Protein AF-A0A7S0J7N2-F1 (afdb_monomer_lite)

Radius of gyration: 26.11 Å; chains: 1; bounding box: 29×65×48 Å

Sequence (100 aa):
RALFFTGANDFVIPSSMSEAAAAKFASSTLVRSSSAGHFLPYPSDAAYHKVLAFFGPNDQSPALPPSPASPPSAALPLPLAPSGGDGNGEGEGSGEGEGS

Organism: NCBI:txid127549

Foldseek 3Di:
DEEQEEECAAPPQHPVNSVVVQVVDPDYDYFYWPHDYPDDDDPVTPSNVVVVVVVPPPPCPPDPDPDPDDPPPPDPPDPDDDDDDDDDDDDDDDDDDDDD

pLDDT: mean 82.63, std 14.34, range [53.81, 97.44]

Structure (mmCIF, N/CA/C/O backbone):
data_AF-A0A7S0J7N2-F1
#
_entry.id   AF-A0A7S0J7N2-F1
#
loop_
_atom_site.group_PDB
_atom_site.id
_atom_site.type_symbol
_atom_site.label_atom_id
_atom_site.label_alt_id
_atom_site.label_comp_id
_atom_site.label_asym_id
_atom_site.label_entity_id
_atom_site.label_seq_id
_atom_site.pdbx_PDB_ins_code
_atom_site.Cartn_x
_atom_site.Cartn_y
_atom_site.Cartn_z
_atom_site.occupancy
_atom_site.B_iso_or_equiv
_atom_site.auth_seq_id
_atom_site.auth_comp_id
_atom_site.auth_asym_id
_atom_site.auth_atom_id
_atom_site.pdbx_PDB_model_num
ATOM 1 N N . ARG A 1 1 ? -9.161 -2.026 10.316 1.00 83.06 1 ARG A N 1
ATOM 2 C CA . ARG A 1 1 ? -7.836 -2.350 9.737 1.00 83.06 1 ARG A CA 1
ATOM 3 C C . ARG A 1 1 ? -7.580 -1.453 8.541 1.00 83.06 1 ARG A C 1
ATOM 5 O O . ARG A 1 1 ? -8.534 -1.150 7.836 1.00 83.06 1 ARG A O 1
ATOM 12 N N . ALA A 1 2 ? -6.336 -1.061 8.305 1.00 92.00 2 ALA A N 1
ATOM 13 C CA . ALA A 1 2 ? -5.943 -0.294 7.127 1.00 92.00 2 ALA A CA 1
ATOM 14 C C . ALA A 1 2 ? -4.749 -0.960 6.436 1.00 92.00 2 ALA A C 1
ATOM 16 O O . ALA A 1 2 ? -3.862 -1.478 7.113 1.00 92.00 2 ALA A O 1
ATOM 17 N N . LEU A 1 3 ? -4.734 -0.957 5.106 1.00 94.62 3 LEU A N 1
ATOM 18 C CA . LEU A 1 3 ? -3.585 -1.392 4.319 1.00 94.62 3 LEU A CA 1
ATOM 19 C C . LEU A 1 3 ? -2.807 -0.159 3.880 1.00 94.62 3 LEU A C 1
ATOM 21 O O . LEU A 1 3 ? -3.374 0.742 3.268 1.00 94.62 3 LEU A O 1
ATOM 25 N N . PHE A 1 4 ? -1.511 -0.161 4.154 1.00 96.69 4 PHE A N 1
ATOM 26 C CA . PHE A 1 4 ? -0.569 0.813 3.629 1.00 96.69 4 PHE A CA 1
ATOM 27 C C . PHE A 1 4 ? 0.388 0.090 2.698 1.00 96.69 4 PHE A C 1
ATOM 29 O O . PHE A 1 4 ? 1.102 -0.819 3.117 1.00 96.69 4 PHE A O 1
ATOM 36 N N . PHE A 1 5 ? 0.379 0.480 1.430 1.00 96.94 5 PHE A N 1
ATOM 37 C CA . PHE A 1 5 ? 1.312 -0.015 0.431 1.00 96.94 5 PHE A CA 1
ATOM 38 C C . PHE A 1 5 ? 2.361 1.059 0.144 1.00 96.94 5 PHE A C 1
ATOM 40 O O . PHE A 1 5 ? 2.007 2.228 -0.004 1.00 96.94 5 PHE A O 1
ATOM 47 N N . THR A 1 6 ? 3.635 0.674 0.063 1.00 97.44 6 THR A N 1
ATOM 48 C CA . THR A 1 6 ? 4.716 1.583 -0.339 1.00 97.44 6 THR A CA 1
ATOM 49 C C . THR A 1 6 ? 5.583 0.961 -1.425 1.00 97.44 6 THR A C 1
ATOM 51 O O . THR A 1 6 ? 5.959 -0.212 -1.346 1.00 97.44 6 THR A O 1
ATOM 54 N N . GLY A 1 7 ? 5.906 1.760 -2.441 1.00 97.06 7 GLY A N 1
ATOM 55 C CA . GLY A 1 7 ? 6.895 1.431 -3.459 1.00 97.06 7 GLY A CA 1
ATOM 56 C C . GLY A 1 7 ? 8.241 2.081 -3.142 1.00 97.06 7 GLY A C 1
ATOM 57 O O . GLY A 1 7 ? 8.295 3.257 -2.786 1.00 97.06 7 GLY A O 1
ATOM 58 N N . ALA A 1 8 ? 9.341 1.338 -3.276 1.00 95.69 8 ALA A N 1
ATOM 59 C CA . ALA A 1 8 ? 10.691 1.881 -3.102 1.00 95.69 8 ALA A CA 1
ATOM 60 C C . ALA A 1 8 ? 11.049 2.941 -4.160 1.00 95.69 8 ALA A C 1
ATOM 62 O O . ALA A 1 8 ? 11.925 3.765 -3.918 1.00 95.69 8 ALA A O 1
ATOM 63 N N . ASN A 1 9 ? 10.352 2.935 -5.301 1.00 95.75 9 ASN A N 1
ATOM 64 C CA . ASN A 1 9 ? 10.546 3.875 -6.404 1.00 95.75 9 ASN A CA 1
ATOM 65 C C . ASN A 1 9 ? 9.416 4.925 -6.482 1.00 95.75 9 ASN A C 1
ATOM 67 O O . ASN A 1 9 ? 9.180 5.496 -7.548 1.00 95.75 9 ASN A O 1
ATOM 71 N N . ASP A 1 10 ? 8.643 5.125 -5.405 1.00 96.50 10 ASP A N 1
ATOM 72 C CA . ASP A 1 10 ? 7.621 6.178 -5.343 1.00 96.50 10 ASP A CA 1
ATOM 73 C C . ASP A 1 10 ? 8.265 7.526 -4.982 1.00 96.50 10 ASP A C 1
ATOM 75 O O . ASP A 1 10 ? 8.659 7.767 -3.839 1.00 96.50 10 ASP A O 1
ATOM 79 N N . PHE A 1 11 ? 8.368 8.406 -5.979 1.00 95.81 11 PHE A N 1
ATOM 80 C CA . PHE A 1 11 ? 8.895 9.765 -5.827 1.00 95.81 11 PHE A CA 1
ATOM 81 C C . PHE A 1 11 ? 7.809 10.816 -5.555 1.00 95.81 11 PHE A C 1
ATOM 83 O O . PHE A 1 11 ? 8.138 11.972 -5.302 1.00 95.81 11 PHE A O 1
ATOM 90 N N . VAL A 1 12 ? 6.529 10.437 -5.617 1.00 97.44 12 VAL A N 1
ATOM 91 C CA . VAL A 1 12 ? 5.393 11.326 -5.332 1.00 97.44 12 VAL A CA 1
ATOM 92 C C . VAL A 1 12 ? 5.029 11.228 -3.854 1.00 97.44 12 VAL A C 1
ATOM 94 O O . VAL A 1 12 ? 4.837 12.245 -3.190 1.00 97.44 12 VAL A O 1
ATOM 97 N N . ILE A 1 13 ? 4.975 10.004 -3.322 1.00 96.25 13 ILE A N 1
ATOM 98 C CA . ILE A 1 13 ? 4.698 9.726 -1.913 1.00 96.25 13 ILE A CA 1
ATOM 99 C C . ILE A 1 13 ? 5.814 8.835 -1.350 1.00 96.25 13 ILE A C 1
ATOM 101 O O . ILE A 1 13 ? 5.729 7.607 -1.416 1.00 96.25 13 ILE A O 1
ATOM 105 N N . PRO A 1 14 ? 6.867 9.425 -0.754 1.00 94.38 14 PRO A N 1
ATOM 106 C CA . PRO A 1 14 ? 7.942 8.648 -0.151 1.00 94.38 14 PRO A CA 1
ATOM 107 C C . PRO A 1 14 ? 7.438 7.684 0.930 1.00 94.38 14 PRO A C 1
ATOM 109 O O . PRO A 1 14 ? 6.515 7.999 1.687 1.00 94.38 14 PRO A O 1
ATOM 112 N N . SER A 1 15 ? 8.113 6.535 1.070 1.00 94.19 15 SER A N 1
ATOM 113 C CA . SER A 1 15 ? 7.744 5.489 2.043 1.00 94.19 15 SER A CA 1
ATOM 114 C C . SER A 1 15 ? 7.603 6.018 3.475 1.00 94.19 15 SER A C 1
ATOM 116 O O . SER A 1 15 ? 6.698 5.600 4.193 1.00 94.19 15 SER A O 1
ATOM 118 N N . SER A 1 16 ? 8.424 6.994 3.875 1.00 96.00 16 SER A N 1
ATOM 119 C CA . SER A 1 16 ? 8.346 7.624 5.197 1.00 96.00 16 SER A CA 1
ATOM 120 C C . SER A 1 16 ? 6.996 8.300 5.473 1.00 96.00 16 SER A C 1
ATOM 122 O O . SER A 1 16 ? 6.514 8.234 6.602 1.00 96.00 16 SER A O 1
ATOM 124 N N . MET A 1 17 ? 6.348 8.901 4.467 1.00 95.81 17 MET A N 1
ATOM 125 C CA . MET A 1 17 ? 5.031 9.528 4.641 1.00 95.81 17 MET A CA 1
ATOM 126 C C . MET A 1 17 ? 3.938 8.478 4.841 1.00 95.81 17 MET A C 1
ATOM 128 O O . MET A 1 17 ? 3.121 8.597 5.753 1.00 95.81 17 MET A O 1
ATOM 132 N N . SER A 1 18 ? 3.952 7.417 4.033 1.00 95.50 18 SER A N 1
ATOM 133 C CA . SER A 1 18 ? 3.006 6.305 4.162 1.00 95.50 18 SER A CA 1
ATOM 134 C C . SER A 1 18 ? 3.182 5.550 5.482 1.00 95.50 18 SER A C 1
ATOM 136 O O . SER A 1 18 ? 2.197 5.154 6.100 1.00 95.50 18 SER A O 1
ATOM 138 N N . GLU A 1 19 ? 4.418 5.396 5.962 1.00 94.81 19 GLU A N 1
ATOM 139 C CA . GLU A 1 19 ? 4.725 4.814 7.274 1.00 94.81 19 GLU A CA 1
ATOM 140 C C . GLU A 1 19 ? 4.230 5.697 8.427 1.00 94.81 19 GLU A C 1
ATOM 142 O O . GLU A 1 19 ? 3.592 5.199 9.359 1.00 94.81 19 GLU A O 1
ATOM 147 N N . ALA A 1 20 ? 4.443 7.014 8.343 1.00 96.12 20 ALA A N 1
ATOM 148 C CA . ALA A 1 20 ? 3.920 7.963 9.322 1.00 96.12 20 ALA A CA 1
ATOM 149 C C . ALA A 1 20 ? 2.381 7.966 9.358 1.00 96.12 20 ALA A C 1
ATOM 151 O O . ALA A 1 20 ? 1.787 8.062 10.435 1.00 96.12 20 ALA A O 1
ATOM 152 N N . ALA A 1 21 ? 1.731 7.815 8.200 1.00 94.88 21 ALA A N 1
ATOM 153 C CA . ALA A 1 21 ? 0.284 7.665 8.107 1.00 94.88 21 ALA A CA 1
ATOM 154 C C . ALA A 1 21 ? -0.190 6.333 8.711 1.00 94.88 21 ALA A C 1
ATOM 156 O O . ALA A 1 21 ? -1.143 6.322 9.490 1.00 94.88 21 ALA A O 1
ATOM 157 N N . ALA A 1 22 ? 0.506 5.224 8.436 1.00 95.00 22 ALA A N 1
ATOM 158 C CA . ALA A 1 22 ? 0.184 3.905 8.980 1.00 95.00 22 ALA A CA 1
ATOM 159 C C . ALA A 1 22 ? 0.207 3.869 10.514 1.00 95.00 22 ALA A C 1
ATOM 161 O O . ALA A 1 22 ? -0.635 3.204 11.124 1.00 95.00 22 ALA A O 1
ATOM 162 N N . ALA A 1 23 ? 1.121 4.622 11.134 1.00 95.06 23 ALA A N 1
ATOM 163 C CA . ALA A 1 23 ? 1.248 4.739 12.586 1.00 95.06 23 ALA A CA 1
ATOM 164 C C . ALA A 1 23 ? 0.046 5.423 13.267 1.00 95.06 23 ALA A C 1
ATOM 166 O O . ALA A 1 23 ? -0.105 5.333 14.483 1.00 95.06 23 ALA A O 1
ATOM 167 N N . LYS A 1 24 ? -0.829 6.102 12.511 1.00 95.00 24 LYS A N 1
ATOM 168 C CA . LY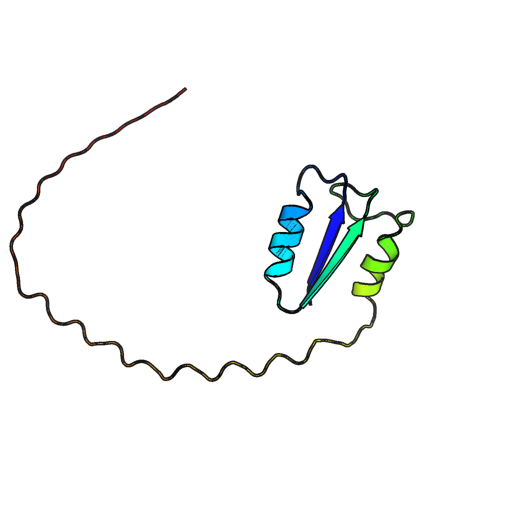S A 1 24 ? -2.057 6.714 13.051 1.00 95.00 24 LYS A CA 1
ATOM 169 C C . LYS A 1 24 ? -3.190 5.711 13.265 1.00 95.00 24 LYS A C 1
ATOM 171 O O . LYS A 1 24 ? -4.181 6.044 13.908 1.00 95.00 24 LYS A O 1
ATOM 176 N N . PHE A 1 25 ? -3.062 4.494 12.742 1.00 92.38 25 PHE A N 1
ATOM 177 C CA . PHE A 1 25 ? -4.092 3.468 12.834 1.00 92.38 25 PHE A CA 1
ATOM 178 C C . PHE A 1 25 ? -3.728 2.462 13.922 1.00 92.38 25 PHE A C 1
ATOM 180 O O . PHE A 1 25 ? -2.653 1.874 13.892 1.00 92.38 25 PHE A O 1
ATOM 187 N N . ALA A 1 26 ? -4.669 2.186 14.830 1.00 91.44 26 ALA A N 1
ATOM 188 C CA . ALA A 1 26 ? -4.505 1.156 15.863 1.00 91.44 26 ALA A CA 1
ATOM 189 C C . ALA A 1 26 ? -4.280 -0.255 15.281 1.00 91.44 26 ALA A C 1
ATOM 191 O O . ALA A 1 26 ? -3.754 -1.138 15.949 1.00 91.44 26 ALA A O 1
ATOM 192 N N . SER A 1 27 ? -4.694 -0.473 14.029 1.00 91.12 27 SER A N 1
ATOM 193 C CA . SER A 1 27 ? -4.492 -1.716 13.291 1.00 91.12 27 SER A CA 1
ATOM 194 C C . SER A 1 27 ? -4.222 -1.393 11.822 1.00 91.12 27 SER A C 1
ATOM 196 O O . SER A 1 27 ? -5.148 -1.084 11.058 1.00 91.12 27 SER A O 1
ATOM 198 N N . SER A 1 28 ? -2.949 -1.456 11.437 1.00 94.94 28 SER A N 1
ATOM 199 C CA . SER A 1 28 ? -2.482 -1.295 10.062 1.00 94.94 28 SER A CA 1
ATOM 200 C C . SER A 1 28 ? -1.621 -2.477 9.616 1.00 94.94 28 SER A C 1
ATOM 202 O O . SER A 1 28 ? -0.957 -3.140 10.410 1.00 94.94 28 SER A O 1
ATOM 204 N N . THR A 1 29 ? -1.656 -2.757 8.318 1.00 95.38 29 THR A N 1
ATOM 205 C CA . THR A 1 29 ? -0.764 -3.696 7.641 1.00 95.38 29 THR A CA 1
ATOM 206 C C . THR A 1 29 ? 0.079 -2.895 6.666 1.00 95.38 29 THR A C 1
ATOM 208 O O . THR A 1 29 ? -0.464 -2.282 5.750 1.00 95.38 29 THR A O 1
ATOM 211 N N . LEU A 1 30 ? 1.395 -2.889 6.864 1.00 96.06 30 LEU A N 1
ATOM 212 C CA . LEU A 1 30 ? 2.332 -2.243 5.953 1.00 96.06 30 LEU A CA 1
ATOM 213 C C . LEU A 1 30 ? 2.901 -3.281 4.981 1.00 96.06 30 LEU A C 1
ATOM 215 O O . LEU A 1 30 ? 3.526 -4.256 5.398 1.00 96.06 30 LEU A O 1
ATOM 219 N N . VAL A 1 31 ? 2.705 -3.062 3.685 1.00 97.00 31 VAL A N 1
ATOM 220 C CA . VAL A 1 31 ? 3.248 -3.890 2.605 1.00 97.00 31 VAL A CA 1
ATOM 221 C C . VAL A 1 31 ? 4.212 -3.045 1.785 1.00 97.00 31 VAL A C 1
ATOM 223 O O . VAL A 1 31 ? 3.825 -2.029 1.218 1.00 97.00 31 VAL A O 1
ATOM 226 N N . ARG A 1 32 ? 5.469 -3.482 1.703 1.00 97.12 32 ARG A N 1
ATOM 227 C CA . ARG A 1 32 ? 6.518 -2.799 0.940 1.00 97.12 32 ARG A CA 1
ATOM 228 C C . ARG A 1 32 ? 6.834 -3.572 -0.334 1.00 97.12 32 ARG A C 1
ATOM 230 O O . ARG A 1 32 ? 6.964 -4.798 -0.285 1.00 97.12 32 ARG A O 1
ATOM 237 N N . SER A 1 33 ? 7.005 -2.854 -1.436 1.00 97.25 33 SER A N 1
ATOM 238 C CA . SER A 1 33 ? 7.575 -3.365 -2.681 1.00 97.25 33 SER A CA 1
ATOM 239 C C . SER A 1 33 ? 8.911 -2.678 -2.970 1.00 97.25 33 SER A C 1
ATOM 241 O O . SER A 1 33 ? 9.024 -1.459 -2.871 1.00 97.25 33 SER A O 1
ATOM 243 N N . SER A 1 34 ? 9.923 -3.457 -3.359 1.00 96.19 34 SER A N 1
ATOM 244 C CA . SER A 1 34 ? 11.226 -2.943 -3.805 1.00 96.19 34 SER A CA 1
ATOM 245 C C . SER A 1 34 ? 11.246 -2.513 -5.276 1.00 96.19 34 SER A C 1
ATOM 247 O O . SER A 1 34 ? 12.202 -1.880 -5.711 1.00 96.19 34 SER A O 1
ATOM 249 N N . SER A 1 35 ? 10.225 -2.879 -6.054 1.00 95.62 35 SER A N 1
ATOM 250 C CA . SER A 1 35 ? 10.139 -2.619 -7.498 1.00 95.62 35 SER A CA 1
ATOM 251 C C . SER A 1 35 ? 9.061 -1.607 -7.869 1.00 95.62 35 SER A C 1
ATOM 253 O O . SER A 1 35 ? 9.208 -0.910 -8.871 1.00 95.62 35 SER A O 1
ATOM 255 N N . ALA A 1 36 ? 7.995 -1.489 -7.080 1.00 95.88 36 ALA A N 1
ATOM 256 C CA . ALA A 1 36 ? 6.894 -0.588 -7.382 1.00 95.88 36 ALA A CA 1
ATOM 257 C C . ALA A 1 36 ? 7.274 0.885 -7.183 1.00 95.88 36 ALA A C 1
ATOM 259 O O . ALA A 1 36 ? 8.098 1.229 -6.330 1.00 95.88 36 ALA A O 1
ATOM 260 N N . GLY A 1 37 ? 6.642 1.739 -7.987 1.00 95.44 37 GLY A N 1
ATOM 261 C CA . GLY A 1 37 ? 6.661 3.189 -7.829 1.00 95.44 37 GLY A CA 1
ATOM 262 C C . GLY A 1 37 ? 5.374 3.691 -7.181 1.00 95.44 37 GLY A C 1
ATOM 263 O O . GLY A 1 37 ? 4.869 3.076 -6.248 1.00 95.44 37 GLY A O 1
ATOM 264 N N . HIS A 1 38 ? 4.828 4.779 -7.725 1.00 95.12 38 HIS A N 1
ATOM 265 C CA . HIS A 1 38 ? 3.599 5.406 -7.227 1.00 95.12 38 HIS A CA 1
ATOM 266 C C . HIS A 1 38 ? 2.318 4.578 -7.434 1.00 95.12 38 HIS A C 1
ATOM 268 O O . HIS A 1 38 ? 1.320 4.751 -6.737 1.00 95.12 38 HIS A O 1
ATOM 274 N N . PHE A 1 39 ? 2.326 3.667 -8.405 1.00 94.62 39 PHE A N 1
ATOM 275 C CA . PHE A 1 39 ? 1.179 2.817 -8.711 1.00 94.62 39 PHE A CA 1
ATOM 276 C C . PHE A 1 39 ? 1.151 1.550 -7.845 1.00 94.62 39 PHE A C 1
ATOM 278 O O . PHE A 1 39 ? 2.160 1.130 -7.279 1.00 94.62 39 PHE A O 1
ATOM 285 N N . LEU A 1 40 ? -0.017 0.904 -7.792 1.00 90.69 40 LEU A N 1
ATOM 286 C CA . LEU A 1 40 ? -0.193 -0.404 -7.157 1.00 90.69 40 LEU A CA 1
ATOM 287 C C . LEU A 1 40 ? 0.736 -1.474 -7.771 1.00 90.69 40 LEU A C 1
ATOM 289 O O . LEU A 1 40 ? 1.110 -1.364 -8.943 1.00 90.69 40 LEU A O 1
ATOM 293 N N . PRO A 1 41 ? 1.096 -2.527 -7.008 1.00 94.56 41 PRO A N 1
ATOM 294 C CA . PRO A 1 41 ? 1.988 -3.565 -7.506 1.00 94.56 41 PRO A CA 1
ATOM 295 C C . PRO A 1 41 ? 1.329 -4.346 -8.651 1.00 94.56 41 PRO A C 1
ATOM 297 O O . PRO A 1 41 ? 0.140 -4.662 -8.602 1.00 94.56 41 PRO A O 1
ATOM 300 N N . TYR A 1 42 ? 2.117 -4.695 -9.667 1.00 95.12 42 TYR A N 1
ATOM 301 C CA . TYR A 1 42 ? 1.705 -5.602 -10.745 1.00 95.12 42 TYR A CA 1
ATOM 302 C C . TYR A 1 42 ? 1.757 -7.067 -10.286 1.00 95.12 42 TYR A C 1
ATOM 304 O O . TYR A 1 42 ? 2.493 -7.364 -9.350 1.00 95.12 42 TYR A O 1
ATOM 312 N N . PRO A 1 43 ? 1.083 -8.012 -10.971 1.00 97.00 43 PRO A N 1
ATOM 313 C CA . PRO A 1 43 ? 1.145 -9.439 -10.631 1.00 97.00 43 PRO A CA 1
ATOM 314 C C . PRO A 1 43 ? 2.553 -10.049 -10.552 1.00 97.00 43 PRO A C 1
ATOM 316 O O . PRO A 1 43 ? 2.754 -11.033 -9.850 1.00 97.00 43 PRO A O 1
ATOM 319 N N . SER A 1 44 ? 3.533 -9.474 -11.252 1.00 96.25 44 SER A N 1
ATOM 320 C CA . SER A 1 44 ? 4.939 -9.896 -11.201 1.00 96.25 44 SER A CA 1
ATOM 321 C C . SER A 1 44 ? 5.685 -9.436 -9.942 1.00 96.25 44 SER A C 1
ATOM 323 O O . SER A 1 44 ? 6.809 -9.867 -9.703 1.00 96.25 44 SER A O 1
ATOM 325 N N . ASP A 1 45 ? 5.105 -8.525 -9.163 1.00 96.75 45 ASP A N 1
ATOM 326 C CA . ASP A 1 45 ? 5.698 -7.977 -7.951 1.00 96.75 45 ASP A CA 1
ATOM 327 C C . ASP A 1 45 ? 5.443 -8.908 -6.756 1.00 96.75 45 ASP A C 1
ATOM 329 O O . ASP A 1 45 ? 4.315 -9.336 -6.507 1.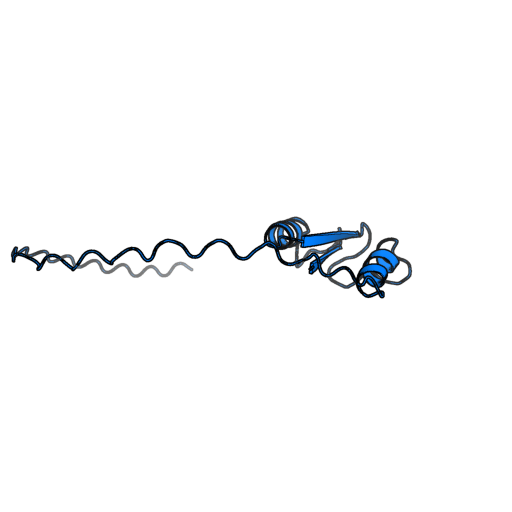00 96.75 45 ASP A O 1
ATOM 333 N N . ALA A 1 46 ? 6.474 -9.186 -5.954 1.00 95.06 46 ALA A N 1
ATOM 334 C CA . ALA A 1 46 ? 6.353 -10.052 -4.780 1.00 95.06 46 ALA A CA 1
ATOM 335 C C . ALA A 1 46 ? 5.359 -9.522 -3.720 1.00 95.06 46 ALA A C 1
ATOM 337 O O . ALA A 1 46 ? 4.858 -10.287 -2.890 1.00 95.06 46 ALA A O 1
ATOM 338 N N . ALA A 1 47 ? 5.059 -8.220 -3.723 1.00 96.19 47 ALA A N 1
ATOM 339 C CA . ALA A 1 47 ? 4.070 -7.603 -2.847 1.00 96.19 47 ALA A CA 1
ATOM 340 C C . ALA A 1 47 ? 2.620 -7.807 -3.317 1.00 96.19 47 ALA A C 1
ATOM 342 O O . ALA A 1 47 ? 1.701 -7.648 -2.510 1.00 96.19 47 ALA A O 1
ATOM 343 N N . TYR A 1 48 ? 2.393 -8.188 -4.578 1.00 96.62 48 TYR A N 1
ATOM 344 C CA . TYR A 1 48 ? 1.060 -8.281 -5.177 1.00 96.62 48 TYR A CA 1
ATOM 345 C C . TYR A 1 48 ? 0.110 -9.180 -4.384 1.00 96.62 48 TYR A C 1
ATOM 347 O O . TYR A 1 48 ? -0.964 -8.754 -3.955 1.00 96.62 48 TYR A O 1
ATOM 355 N N . HIS A 1 49 ? 0.536 -10.410 -4.094 1.00 95.31 49 HIS A N 1
ATOM 356 C CA . HIS A 1 49 ? -0.293 -11.362 -3.358 1.00 95.31 49 HIS A CA 1
ATOM 357 C C . HIS A 1 49 ? -0.544 -10.941 -1.905 1.00 95.31 49 HIS A C 1
ATOM 359 O O . HIS A 1 49 ? -1.574 -11.302 -1.345 1.00 95.31 49 HIS A O 1
ATOM 365 N N . LYS A 1 50 ? 0.342 -10.136 -1.302 1.00 94.44 50 LYS A N 1
ATOM 366 C CA . LYS A 1 50 ? 0.132 -9.585 0.048 1.00 94.44 50 LYS A CA 1
ATOM 367 C C . LYS A 1 50 ? -0.968 -8.525 0.047 1.00 94.44 50 LYS A C 1
ATOM 369 O O . LYS A 1 50 ? -1.807 -8.521 0.943 1.00 94.44 50 LYS A O 1
ATOM 374 N N . VAL A 1 51 ? -0.985 -7.667 -0.977 1.00 94.38 51 VAL A N 1
ATOM 375 C CA . VAL A 1 51 ? -2.060 -6.686 -1.186 1.00 94.38 51 VAL A CA 1
ATOM 376 C C . VAL A 1 51 ? -3.390 -7.404 -1.412 1.00 94.38 51 VAL A C 1
ATOM 378 O O . VAL A 1 51 ? -4.364 -7.086 -0.740 1.00 94.38 51 VAL A O 1
ATOM 381 N N . LEU A 1 52 ? -3.434 -8.428 -2.270 1.00 93.69 52 LEU A N 1
ATOM 382 C CA . LEU A 1 52 ? -4.661 -9.203 -2.493 1.00 93.69 52 LEU A CA 1
ATOM 383 C C . LEU A 1 52 ? -5.138 -9.956 -1.242 1.00 93.69 52 LEU A C 1
ATOM 385 O O . LEU A 1 52 ? -6.333 -9.961 -0.951 1.00 93.69 52 LEU A O 1
ATOM 389 N N . ALA A 1 53 ? -4.223 -10.550 -0.471 1.00 91.94 53 ALA A N 1
ATOM 390 C CA . ALA A 1 53 ? -4.562 -11.281 0.752 1.00 91.94 53 ALA A CA 1
ATOM 391 C C . ALA A 1 53 ? -5.240 -10.396 1.814 1.00 91.94 53 ALA A C 1
ATOM 393 O O . ALA A 1 53 ? -6.039 -10.895 2.608 1.00 91.94 53 ALA A O 1
ATOM 394 N N . PHE A 1 54 ? -4.977 -9.084 1.806 1.00 91.62 54 PHE A N 1
ATOM 395 C CA . PHE A 1 54 ? -5.658 -8.129 2.683 1.00 91.62 54 PHE A CA 1
ATOM 396 C C . PHE A 1 54 ? -7.164 -8.000 2.376 1.00 91.62 54 PHE A C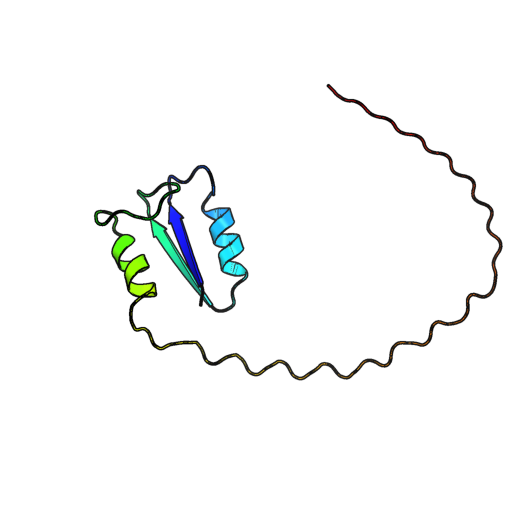 1
ATOM 398 O O . PHE A 1 54 ? -7.964 -7.772 3.288 1.00 91.62 54 PHE A O 1
ATOM 405 N N . PHE A 1 55 ? -7.554 -8.163 1.106 1.00 86.88 55 PHE A N 1
ATOM 406 C CA . PHE A 1 55 ? -8.950 -8.109 0.651 1.00 86.88 55 PHE A CA 1
ATOM 407 C C . PHE A 1 55 ? -9.665 -9.462 0.701 1.00 86.88 55 PHE A C 1
ATOM 409 O O . PHE A 1 55 ? -10.890 -9.502 0.611 1.00 86.88 55 PHE A O 1
ATOM 416 N N . GLY A 1 56 ? -8.919 -10.562 0.841 1.00 85.31 56 GLY A N 1
ATOM 417 C CA . GLY A 1 56 ? -9.490 -11.895 1.000 1.00 85.31 56 GLY A CA 1
ATOM 418 C C . GLY A 1 56 ? -10.387 -12.011 2.243 1.00 85.31 56 GLY A C 1
ATOM 419 O O . GLY A 1 56 ? -10.374 -11.121 3.102 1.00 85.31 56 GLY A O 1
ATOM 420 N N . PRO A 1 57 ? -11.157 -13.111 2.362 1.00 72.50 57 PRO A N 1
ATOM 421 C CA . PRO A 1 57 ? -12.062 -13.372 3.479 1.00 72.50 57 PRO A CA 1
ATOM 422 C C . PRO A 1 57 ? -11.270 -13.635 4.768 1.00 72.50 57 PRO A C 1
ATOM 424 O O . PRO A 1 57 ? -11.149 -14.754 5.246 1.00 72.50 57 PRO A O 1
ATOM 427 N N . ASN A 1 58 ? -10.688 -12.582 5.326 1.00 57.44 58 ASN A N 1
ATOM 428 C CA . ASN A 1 58 ? -10.153 -12.557 6.671 1.00 57.44 58 ASN A CA 1
ATOM 429 C C . ASN A 1 58 ? -11.170 -11.804 7.515 1.00 57.44 58 ASN A C 1
ATOM 431 O O . ASN A 1 58 ? -11.119 -10.579 7.636 1.00 57.44 58 ASN A O 1
ATOM 435 N N . ASP A 1 59 ? -12.120 -12.558 8.049 1.00 53.81 59 ASP A N 1
ATOM 436 C CA . ASP A 1 59 ? -13.167 -12.145 8.981 1.00 53.81 59 ASP A CA 1
ATOM 437 C C . ASP A 1 59 ? -12.568 -11.867 10.373 1.00 53.81 59 ASP A C 1
ATOM 439 O O . ASP A 1 59 ? -12.858 -12.510 11.375 1.00 53.81 59 ASP A O 1
ATOM 443 N N . GLN A 1 60 ? -11.604 -10.948 10.414 1.00 55.25 60 GLN A N 1
ATOM 444 C CA . GLN A 1 60 ? -10.962 -10.470 11.631 1.00 55.25 60 GLN A CA 1
ATOM 445 C C . GLN A 1 60 ? -11.036 -8.952 11.632 1.00 55.25 60 GLN A C 1
ATOM 447 O O . GLN A 1 60 ? -10.049 -8.241 11.423 1.00 55.25 60 GLN A O 1
ATOM 452 N N . SER A 1 61 ? -12.251 -8.439 11.816 1.00 58.03 61 SER A N 1
ATOM 453 C CA . SER A 1 61 ? -12.383 -7.131 12.440 1.00 58.03 61 SER A CA 1
ATOM 454 C C . SER A 1 61 ? -11.850 -7.314 13.864 1.00 58.03 61 SER A C 1
ATOM 456 O O . SER A 1 61 ? -12.424 -8.120 14.599 1.00 58.03 61 SER A O 1
ATOM 458 N N . PRO A 1 62 ? -10.723 -6.690 14.258 1.00 58.56 62 PRO A N 1
ATOM 459 C CA . PRO A 1 62 ? -10.301 -6.756 15.648 1.00 58.56 62 PRO A CA 1
ATOM 460 C C . PRO A 1 62 ? -11.475 -6.256 16.484 1.00 58.56 62 PRO A C 1
ATOM 462 O O . PRO A 1 62 ? -12.054 -5.217 16.150 1.00 58.56 62 PRO A O 1
ATOM 465 N N . ALA A 1 63 ? -11.863 -7.023 17.509 1.00 61.59 63 ALA A N 1
ATOM 466 C CA . ALA A 1 63 ? -12.868 -6.579 18.463 1.00 61.59 63 ALA A CA 1
ATOM 467 C C . ALA A 1 63 ? -12.516 -5.140 18.849 1.00 61.59 63 ALA A C 1
ATOM 469 O O . ALA A 1 63 ? -11.365 -4.870 19.209 1.00 61.59 63 ALA A O 1
ATOM 470 N N . LEU A 1 64 ? -13.461 -4.212 18.659 1.00 63.84 64 LEU A N 1
ATOM 471 C CA . LEU A 1 64 ? -13.233 -2.817 19.015 1.00 63.84 64 LEU A CA 1
ATOM 472 C C . LEU A 1 64 ? -12.703 -2.806 20.456 1.00 63.84 64 LEU A C 1
ATOM 474 O O . LEU A 1 64 ? -13.281 -3.504 21.298 1.00 63.84 64 LEU A O 1
ATOM 478 N N . PRO A 1 65 ? -11.604 -2.084 20.753 1.00 65.44 65 PRO A N 1
ATOM 479 C CA . PRO A 1 65 ? -11.203 -1.913 22.140 1.00 65.44 65 PRO A CA 1
ATOM 480 C C . PRO A 1 65 ? -12.424 -1.400 22.918 1.00 65.44 65 PRO A C 1
ATOM 482 O O . PRO A 1 65 ? -13.219 -0.645 22.341 1.00 65.44 65 PRO A O 1
ATOM 485 N N . PRO A 1 66 ? -12.620 -1.819 24.184 1.00 66.88 66 PRO A N 1
ATOM 486 C CA . PRO A 1 66 ? -13.722 -1.297 24.977 1.00 66.88 66 PRO A CA 1
ATOM 487 C C . PRO A 1 66 ? -13.663 0.225 24.902 1.00 66.88 66 PRO A C 1
ATOM 489 O O . PRO A 1 66 ? -12.586 0.809 25.057 1.00 66.88 66 PRO A O 1
ATOM 492 N N . SER A 1 67 ? -14.801 0.847 24.585 1.00 76.81 67 SER A N 1
ATOM 493 C CA . SER A 1 67 ? -14.886 2.302 24.518 1.00 76.81 67 SER A CA 1
ATOM 494 C C . SER A 1 67 ? -14.266 2.858 25.801 1.00 76.81 67 SER A C 1
ATOM 496 O O . SER A 1 67 ? -14.636 2.375 26.878 1.00 76.81 67 SER A O 1
ATOM 498 N N . PRO A 1 68 ? -13.305 3.801 25.725 1.00 77.06 68 PRO A N 1
ATOM 499 C CA . PRO A 1 68 ? -12.744 4.389 26.930 1.00 77.06 68 PRO A CA 1
ATOM 500 C C . PRO A 1 68 ? -13.904 4.884 27.792 1.00 77.06 68 PRO A C 1
ATOM 502 O O . PRO A 1 68 ? -14.865 5.455 27.261 1.00 77.06 68 PRO A O 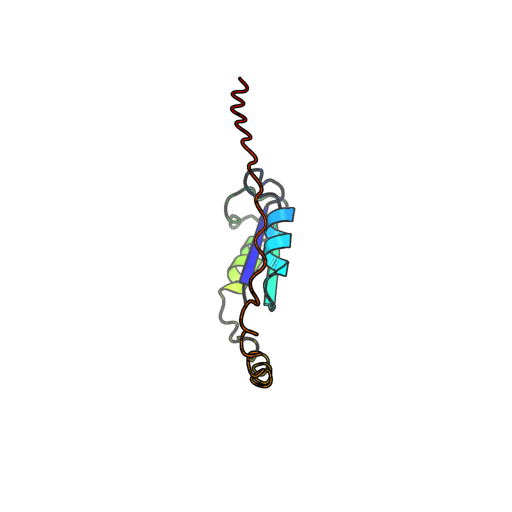1
ATOM 505 N N . ALA A 1 69 ? -13.845 4.601 29.097 1.00 76.25 69 ALA A N 1
ATOM 506 C CA . ALA A 1 69 ? -14.837 5.101 30.036 1.00 76.25 69 ALA A CA 1
ATOM 507 C C . ALA A 1 69 ? -14.983 6.605 29.797 1.00 76.25 69 ALA A C 1
ATOM 509 O O . ALA A 1 69 ? -13.973 7.312 29.723 1.00 76.25 69 ALA A O 1
ATOM 510 N N . SER A 1 70 ? -16.220 7.072 29.600 1.00 77.62 70 SER A N 1
ATOM 511 C CA . SER A 1 70 ? -16.483 8.492 29.401 1.00 77.62 70 SER A CA 1
ATOM 512 C C . SER A 1 70 ? -15.756 9.268 30.500 1.00 77.62 70 SER A C 1
ATOM 514 O O . SER A 1 70 ? -15.887 8.890 31.671 1.00 77.62 70 SER A O 1
ATOM 516 N N . PRO A 1 71 ? -14.953 10.295 30.162 1.00 79.56 71 PRO A N 1
ATOM 517 C CA . PRO A 1 71 ? -14.324 11.100 31.193 1.00 79.56 71 PRO A CA 1
ATOM 518 C C . PRO A 1 71 ? -15.423 11.626 32.127 1.00 79.56 71 PRO A C 1
ATOM 520 O O . PRO A 1 71 ? -16.532 11.907 31.651 1.00 79.56 71 PRO A O 1
ATOM 523 N N . PRO A 1 72 ? -15.165 11.744 33.442 1.00 75.12 72 PRO A N 1
ATOM 524 C CA . PRO A 1 72 ? -16.112 12.397 34.328 1.00 75.12 72 PRO A CA 1
ATOM 525 C C . PRO A 1 72 ? -16.414 13.768 33.731 1.00 75.12 72 PRO A C 1
ATOM 527 O O . PRO A 1 72 ? -15.492 14.493 33.355 1.00 75.12 72 PRO A O 1
ATOM 530 N N . SER A 1 73 ? -17.700 14.077 33.579 1.00 81.69 73 SER A N 1
ATOM 531 C CA . SER A 1 73 ? -18.159 15.354 33.047 1.00 81.69 73 SER A CA 1
ATOM 532 C C . SER A 1 73 ? -17.567 16.460 33.918 1.00 81.69 73 SER A C 1
ATOM 534 O O . SER A 1 73 ? -18.065 16.722 35.012 1.00 81.69 73 SER A O 1
ATOM 536 N N . ALA A 1 74 ? -16.456 17.055 33.480 1.00 70.69 74 ALA A N 1
ATOM 537 C CA . ALA A 1 74 ? -15.842 18.163 34.182 1.00 70.69 74 ALA A CA 1
ATOM 538 C C . ALA A 1 74 ? -16.852 19.306 34.125 1.00 70.69 74 ALA A C 1
ATOM 540 O O . ALA A 1 74 ? -17.159 19.819 33.048 1.00 70.69 74 ALA A O 1
ATOM 541 N N . ALA A 1 75 ? -17.423 19.650 35.279 1.00 68.50 75 ALA A N 1
ATOM 542 C CA . ALA A 1 75 ? -18.202 20.863 35.417 1.00 68.50 75 ALA A CA 1
ATOM 543 C C . ALA A 1 75 ? -17.307 22.015 34.950 1.00 68.50 75 ALA A C 1
ATOM 545 O O . ALA A 1 75 ? -16.244 22.251 35.527 1.00 68.50 75 ALA A O 1
ATOM 546 N N . LEU A 1 76 ? -17.702 22.667 33.855 1.00 73.38 76 LEU A N 1
ATOM 547 C CA . LEU A 1 76 ? -17.022 23.856 33.364 1.00 73.38 76 LEU A CA 1
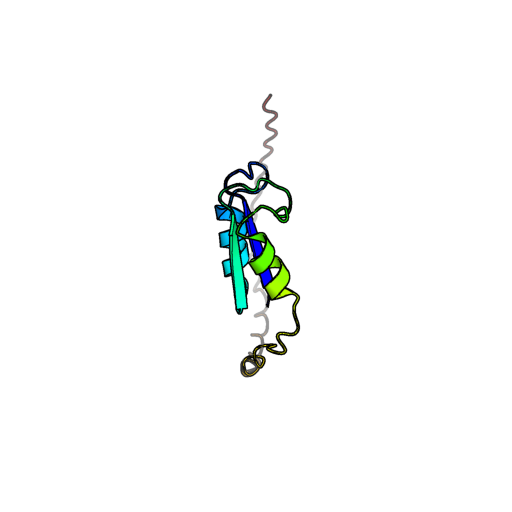ATOM 548 C C . LEU A 1 76 ? -16.920 24.852 34.529 1.00 73.38 76 LEU A C 1
ATOM 550 O O . LEU A 1 76 ? -17.952 25.151 35.140 1.00 73.38 76 LEU A O 1
ATOM 554 N N . PRO A 1 77 ? -15.721 25.362 34.865 1.00 68.38 77 PRO A N 1
ATOM 555 C CA . PRO A 1 77 ? -15.627 26.490 35.772 1.00 68.38 77 PRO A CA 1
ATOM 556 C C . PRO A 1 77 ? -16.431 27.638 35.157 1.00 68.38 77 PRO A C 1
ATOM 558 O O . PRO A 1 77 ? -16.187 28.041 34.018 1.00 68.38 77 PRO A O 1
ATOM 561 N N . LEU A 1 78 ? -17.437 28.114 35.897 1.00 70.56 78 LEU A N 1
ATOM 562 C CA . LEU A 1 78 ? -18.186 29.318 35.553 1.00 70.56 78 LEU A CA 1
ATOM 563 C C . LEU A 1 78 ? -17.180 30.442 35.260 1.00 70.56 78 LEU A C 1
ATOM 565 O O . LEU A 1 78 ? -16.246 30.615 36.051 1.00 70.56 78 LEU A O 1
ATOM 569 N N . PRO A 1 79 ? -17.332 31.201 34.160 1.00 68.19 79 PRO A N 1
ATOM 570 C CA . PRO A 1 79 ? -16.469 32.343 33.912 1.00 68.19 79 PRO A CA 1
ATOM 571 C C . PRO A 1 79 ? -16.601 33.319 35.085 1.00 68.19 79 PRO A C 1
ATOM 573 O O . PRO A 1 79 ? -17.681 33.844 35.360 1.00 68.19 79 PRO A O 1
ATOM 576 N N . LEU A 1 80 ? -15.492 33.532 35.796 1.00 68.81 80 LEU A N 1
ATOM 577 C CA . LEU A 1 80 ? -15.363 34.620 36.752 1.00 68.81 80 LEU A CA 1
ATOM 578 C C . LEU A 1 80 ? -15.514 35.917 35.953 1.00 68.81 80 LEU A C 1
ATOM 580 O O . LEU A 1 80 ? -14.771 36.146 34.998 1.00 68.81 80 LEU A O 1
ATOM 584 N N . ALA A 1 81 ? -16.522 36.715 36.302 1.00 69.19 81 ALA A N 1
ATOM 585 C CA . ALA A 1 81 ? -16.803 37.979 35.638 1.00 69.19 81 ALA A CA 1
ATOM 586 C C . ALA A 1 81 ? -15.522 38.837 35.547 1.00 69.19 81 ALA A C 1
ATOM 588 O O . ALA A 1 81 ? -14.790 38.928 36.538 1.00 69.19 81 ALA A O 1
ATOM 589 N N . PRO A 1 82 ? -15.235 39.468 34.394 1.00 59.94 82 PRO A N 1
ATOM 590 C CA . PRO A 1 82 ? -14.100 40.369 34.285 1.00 59.94 82 PRO A CA 1
ATOM 591 C C . PRO A 1 82 ? -14.344 41.588 35.182 1.00 59.94 82 PRO A C 1
ATOM 593 O O . PRO A 1 82 ? -15.237 42.39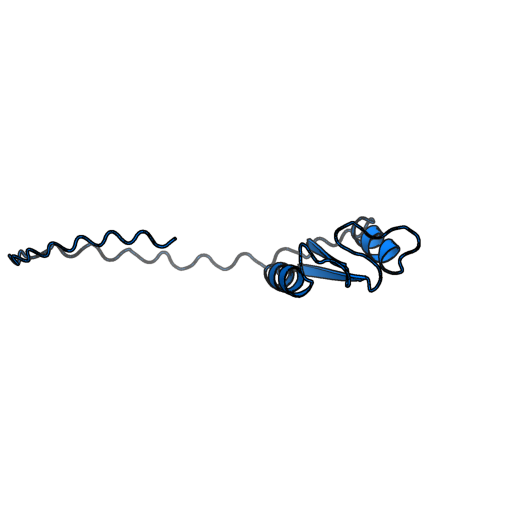6 34.930 1.00 59.94 82 PRO A O 1
ATOM 596 N N . SER A 1 83 ? -13.545 41.714 36.244 1.00 63.62 83 SER A N 1
ATOM 597 C CA . SER A 1 83 ? -13.372 42.991 36.930 1.00 63.62 83 SER A CA 1
ATOM 598 C C . SER A 1 83 ? -12.631 43.914 35.972 1.00 63.62 83 SER A C 1
ATOM 600 O O . SER A 1 83 ? -11.531 43.586 35.529 1.00 63.62 83 SER A O 1
ATOM 602 N N . GLY A 1 84 ? -13.272 45.030 35.629 1.00 60.75 84 GLY A N 1
ATOM 603 C CA . GLY A 1 84 ? -12.758 46.026 34.700 1.00 60.75 84 GLY A CA 1
ATOM 604 C C . GLY A 1 84 ? -11.336 46.467 35.042 1.00 60.75 84 GLY A C 1
ATOM 605 O O . GLY A 1 84 ? -11.005 46.719 36.201 1.00 60.75 84 GLY A O 1
ATOM 606 N N . GLY A 1 85 ? -10.515 46.548 34.004 1.00 62.28 85 GLY A N 1
ATOM 607 C CA . GLY A 1 85 ? -9.191 47.141 34.039 1.00 62.28 85 GLY A CA 1
ATOM 608 C C . GLY A 1 85 ? -8.941 47.797 32.693 1.00 62.28 85 GLY A C 1
ATOM 609 O O . GLY A 1 85 ? -8.663 47.112 31.712 1.00 62.28 85 GLY A O 1
ATOM 610 N N . ASP A 1 86 ? -9.107 49.115 32.661 1.00 68.12 86 ASP A N 1
ATOM 611 C CA . ASP A 1 86 ? -8.767 49.976 31.537 1.00 68.12 86 ASP A CA 1
ATOM 612 C C . ASP A 1 86 ? -7.270 49.850 31.224 1.00 68.12 86 ASP A C 1
ATOM 614 O O . ASP A 1 86 ? -6.419 50.031 32.096 1.00 68.12 86 ASP A O 1
ATOM 618 N N . GLY A 1 87 ? -6.940 49.529 29.975 1.00 62.44 87 GLY A N 1
ATOM 619 C CA . GLY A 1 87 ? -5.563 49.347 29.528 1.00 62.44 87 GLY A CA 1
ATOM 620 C C . GLY A 1 87 ? -5.412 49.732 28.067 1.00 62.44 87 GLY A C 1
ATOM 621 O O . GLY A 1 87 ? -5.522 48.893 27.181 1.00 62.44 87 GLY A O 1
ATOM 622 N N . ASN A 1 88 ? -5.195 51.025 27.849 1.00 67.44 88 ASN A N 1
ATOM 623 C CA . ASN A 1 88 ? -4.925 51.667 26.570 1.00 67.44 88 ASN A CA 1
ATOM 624 C C . ASN A 1 88 ? -3.628 51.103 25.952 1.00 67.44 88 ASN A C 1
ATOM 626 O O . ASN A 1 88 ? -2.586 51.110 26.609 1.00 67.44 88 ASN A O 1
ATOM 630 N N . GLY A 1 89 ? -3.679 50.628 24.708 1.00 63.66 89 GLY A N 1
ATOM 631 C CA . GLY A 1 89 ? -2.527 50.038 24.026 1.00 63.66 89 GLY A CA 1
ATOM 632 C C . GLY A 1 89 ? -2.682 50.099 22.514 1.00 63.66 89 GLY A C 1
ATOM 633 O O . GLY A 1 89 ? -3.046 49.113 21.881 1.00 63.66 89 GLY A O 1
ATOM 634 N N . GLU A 1 90 ? -2.435 51.280 21.957 1.00 67.88 90 GLU A N 1
ATOM 635 C CA . GLU A 1 90 ? -2.275 51.502 20.522 1.00 67.88 90 GLU A CA 1
ATOM 636 C C . GLU A 1 90 ? -0.979 50.826 20.053 1.00 67.88 90 GLU A C 1
ATOM 638 O O . GLU A 1 90 ? 0.086 51.009 20.644 1.00 67.88 90 GLU A O 1
ATOM 643 N N . GLY A 1 91 ? -1.075 50.021 19.000 1.00 65.12 91 GLY A N 1
ATOM 644 C CA . GLY A 1 91 ? 0.061 49.329 18.404 1.00 65.12 91 GLY A CA 1
ATOM 645 C C . GLY A 1 91 ? -0.215 49.041 16.939 1.00 65.12 91 GLY A C 1
ATOM 646 O O . GLY A 1 91 ? -0.621 47.937 16.585 1.00 65.12 91 GLY A O 1
ATOM 647 N N . GLU A 1 92 ? -0.031 50.058 16.100 1.00 68.44 92 GLU A N 1
ATOM 648 C CA . GLU A 1 92 ? 0.019 49.914 14.648 1.00 68.44 92 GLU A CA 1
ATOM 649 C C . GLU A 1 92 ? 1.299 49.169 14.248 1.00 68.44 92 GLU A C 1
ATOM 651 O O . GLU A 1 92 ? 2.396 49.480 14.712 1.00 68.44 92 GLU A O 1
ATOM 656 N N . GLY A 1 93 ? 1.159 48.182 13.368 1.00 65.19 93 GLY A N 1
ATOM 657 C CA . GLY A 1 93 ? 2.276 47.407 12.844 1.00 65.19 93 GLY A CA 1
ATOM 658 C C . GLY A 1 93 ? 1.945 46.847 11.471 1.00 65.19 93 GLY A C 1
ATOM 659 O O . GLY A 1 93 ? 1.682 45.656 11.332 1.00 65.19 93 GLY A O 1
ATOM 660 N N . SER A 1 94 ? 1.933 47.723 10.467 1.00 70.81 94 SER A N 1
ATOM 661 C CA . SER A 1 94 ? 1.904 47.350 9.052 1.00 70.81 94 SER A CA 1
ATOM 662 C C . SER A 1 94 ? 3.224 46.685 8.666 1.00 70.81 94 SER A C 1
ATOM 664 O O . SER A 1 94 ? 4.297 47.240 8.898 1.00 70.81 94 SER A O 1
ATOM 666 N N . GLY A 1 95 ? 3.142 45.508 8.056 1.00 65.44 95 GLY A N 1
ATOM 667 C CA . GLY A 1 95 ? 4.284 44.798 7.493 1.00 65.44 95 GLY A CA 1
ATOM 668 C C . GLY A 1 95 ? 3.875 44.105 6.205 1.00 65.44 95 GLY A C 1
ATOM 669 O O . GLY A 1 95 ? 3.556 42.921 6.212 1.00 65.44 95 GLY A O 1
ATOM 670 N N . GLU A 1 96 ? 3.853 44.864 5.113 1.00 72.06 96 GLU A N 1
ATOM 671 C CA . GLU A 1 96 ? 3.826 44.325 3.756 1.00 72.06 96 GLU A CA 1
ATOM 672 C C . GLU A 1 96 ? 5.237 43.840 3.407 1.00 72.06 96 GLU A C 1
ATOM 674 O O . GLU A 1 96 ? 6.220 44.561 3.581 1.00 72.06 96 GLU A O 1
ATOM 679 N N . GLY A 1 97 ? 5.341 42.598 2.944 1.00 62.28 97 GLY A N 1
ATOM 680 C CA . GLY A 1 97 ? 6.589 42.004 2.484 1.00 62.28 97 GLY A CA 1
ATOM 681 C C . GLY A 1 97 ? 6.331 41.163 1.246 1.00 62.28 97 GLY A C 1
ATOM 682 O O . GLY A 1 97 ? 6.138 39.955 1.349 1.00 62.28 97 GLY A O 1
ATOM 683 N N . GLU A 1 98 ? 6.314 41.814 0.084 1.00 70.31 98 GLU A N 1
ATOM 684 C CA . GLU A 1 98 ? 6.519 41.159 -1.206 1.00 70.31 98 GLU A CA 1
ATOM 685 C C . GLU A 1 98 ? 7.990 40.732 -1.317 1.00 70.31 98 GLU A C 1
ATOM 687 O O . GLU A 1 98 ? 8.906 41.536 -1.141 1.00 70.31 98 GLU A O 1
ATOM 692 N N . GLY A 1 99 ? 8.214 39.452 -1.602 1.00 66.00 99 GLY A N 1
ATOM 693 C CA . GLY A 1 99 ? 9.520 38.880 -1.911 1.00 66.00 99 GLY A CA 1
ATOM 694 C C . GLY A 1 99 ? 9.395 38.040 -3.174 1.00 66.00 99 GLY A C 1
ATOM 695 O O . GLY A 1 99 ? 8.530 37.170 -3.240 1.00 66.00 99 GLY A O 1
ATOM 696 N N . SER A 1 100 ? 10.216 38.391 -4.161 1.00 66.31 100 SER A N 1
ATOM 697 C CA . SER A 1 100 ? 10.218 37.947 -5.563 1.00 66.31 100 SER A CA 1
ATOM 698 C C . SER A 1 100 ? 10.507 36.465 -5.785 1.00 66.31 100 SER A C 1
ATOM 700 O O . SER A 1 100 ? 11.241 35.872 -4.963 1.00 66.31 100 SER A O 1
#

InterPro domains:
  IPR029058 Alpha/Beta hydrolase fold [G3DSA:3.40.50.1820] (1-56)
  IPR029058 Alpha/Beta hydrolase fold [SSF53474] (3-55)

Secondary structure (DSSP, 8-state):
-EEEEEETT-SSS-HHHHHHHHTTSSSEEEEEESS--SSPPPTTSTTHHHHHHHHSS------PPPPPPPPP---PPPPPP-------------------